Protein AF-A0A8S3BRZ2-F1 (afdb_monomer_lite)

InterPro domains:
  IPR000979 Phosphodiesterase MJ0936/Vps29 [PTHR11124] (1-45)
  IPR029052 Metallo-dependent phosphatase-like [G3DSA:3.60.21.10] (1-45)
  IPR029052 Metallo-dependent phosphatase-like [SSF56300] (1-45)

Secondary structure (DSSP, 8-state):
-TTT-S-------TT---TTS-SEEEEEETTEEEEEE-STT----

Radius of gyration: 12.59 Å; chains: 1; bounding box: 32×18×40 Å

Foldseek 3Di:
DCVVDVDDADADDPPDPDPPHHQKDWDDDPPDIDIDHPCPPPDDD

Structure (mmCIF, N/CA/C/O backbone):
data_AF-A0A8S3BRZ2-F1
#
_entry.id   AF-A0A8S3BRZ2-F1
#
loop_
_atom_site.group_PDB
_atom_site.id
_atom_site.type_symbol
_atom_site.label_atom_id
_atom_site.label_alt_id
_atom_site.label_comp_id
_atom_site.label_asym_id
_atom_site.label_entity_id
_atom_site.label_seq_id
_atom_site.pdbx_PDB_ins_code
_atom_site.Cartn_x
_atom_site.Cartn_y
_atom_site.Cartn_z
_atom_site.occupancy
_atom_site.B_iso_or_equiv
_atom_site.auth_seq_id
_atom_site.auth_comp_id
_atom_site.auth_asym_id
_atom_site.auth_atom_id
_atom_site.pdbx_PDB_model_num
ATOM 1 N N . LEU A 1 1 ? 7.587 4.949 13.307 1.00 71.12 1 LEU A N 1
ATOM 2 C CA . LEU A 1 1 ? 6.226 4.945 12.712 1.00 71.12 1 LEU A CA 1
ATOM 3 C C . LEU A 1 1 ? 5.183 4.251 13.580 1.00 71.12 1 LEU A C 1
ATOM 5 O O . LEU A 1 1 ? 4.169 4.870 13.853 1.00 71.12 1 LEU A O 1
ATOM 9 N N . LYS A 1 2 ? 5.430 3.028 14.079 1.00 79.81 2 LYS A N 1
ATOM 10 C CA . LYS A 1 2 ? 4.514 2.353 15.031 1.00 79.81 2 LYS A CA 1
ATOM 11 C C . LYS A 1 2 ? 4.269 3.129 16.340 1.00 79.81 2 LYS A C 1
ATOM 13 O O . LYS A 1 2 ? 3.362 2.809 17.088 1.00 79.81 2 LYS A O 1
ATOM 18 N N . THR A 1 3 ? 5.090 4.142 16.610 1.00 93.00 3 THR A N 1
ATOM 19 C CA . THR A 1 3 ? 4.937 5.089 17.720 1.00 93.00 3 THR A CA 1
ATOM 20 C C . THR A 1 3 ? 3.926 6.207 17.444 1.00 93.00 3 THR A C 1
ATOM 22 O O . THR A 1 3 ? 3.522 6.880 18.382 1.00 93.00 3 THR A O 1
ATOM 25 N N . LEU A 1 4 ? 3.539 6.432 16.182 1.00 94.31 4 LEU A N 1
ATOM 26 C CA . LEU A 1 4 ? 2.635 7.515 15.772 1.00 94.31 4 LEU A CA 1
ATOM 27 C C . LEU A 1 4 ? 1.176 7.050 15.675 1.00 94.31 4 LEU A C 1
ATOM 29 O O . LEU A 1 4 ? 0.262 7.821 15.940 1.00 94.31 4 LEU A O 1
ATOM 33 N N . THR A 1 5 ? 0.957 5.794 15.289 1.00 94.62 5 THR A N 1
ATOM 34 C CA . THR A 1 5 ? -0.370 5.181 15.185 1.00 94.62 5 THR A CA 1
ATOM 35 C C . THR A 1 5 ? -0.274 3.676 15.406 1.00 94.62 5 THR A C 1
ATOM 37 O O . THR A 1 5 ? 0.762 3.064 15.128 1.00 94.62 5 THR A O 1
ATOM 40 N N . ALA A 1 6 ? -1.364 3.088 15.899 1.00 93.00 6 ALA A N 1
ATOM 41 C CA . ALA A 1 6 ? -1.479 1.650 16.107 1.00 93.00 6 ALA A CA 1
ATOM 42 C C . ALA A 1 6 ? -1.609 0.878 14.785 1.00 93.00 6 ALA A C 1
ATOM 44 O O . ALA A 1 6 ? -1.139 -0.255 14.700 1.00 93.00 6 ALA A O 1
ATOM 45 N N . ASP A 1 7 ? -2.210 1.489 13.757 1.00 94.44 7 ASP A N 1
ATOM 46 C CA . ASP A 1 7 ? -2.453 0.829 12.475 1.00 94.44 7 ASP A CA 1
ATOM 47 C C . ASP A 1 7 ? -1.522 1.363 11.381 1.00 94.44 7 ASP A C 1
ATOM 49 O O . ASP A 1 7 ? -1.640 2.503 10.928 1.00 94.44 7 ASP A O 1
ATOM 53 N N . VAL A 1 8 ? -0.553 0.533 10.988 1.00 95.75 8 VAL A N 1
ATOM 54 C CA . VAL A 1 8 ? 0.439 0.833 9.949 1.00 95.75 8 VAL A CA 1
ATOM 55 C C . VAL A 1 8 ? 0.407 -0.286 8.915 1.00 95.75 8 VAL A C 1
ATOM 57 O O . VAL A 1 8 ? 0.581 -1.464 9.236 1.00 95.75 8 VAL A O 1
ATOM 60 N N . HIS A 1 9 ? 0.217 0.081 7.653 1.00 95.88 9 HIS A N 1
ATOM 61 C CA . HIS A 1 9 ? 0.240 -0.844 6.527 1.00 95.88 9 HIS A CA 1
ATOM 62 C C . HIS A 1 9 ? 1.480 -0.582 5.671 1.00 95.88 9 HIS A C 1
ATOM 64 O O . HIS A 1 9 ? 1.736 0.554 5.287 1.00 95.88 9 HIS A O 1
ATOM 70 N N . ILE A 1 10 ? 2.250 -1.636 5.399 1.00 96.19 10 ILE A N 1
ATOM 71 C CA . ILE A 1 10 ? 3.516 -1.580 4.660 1.00 96.19 10 ILE A CA 1
ATOM 72 C C . ILE A 1 10 ? 3.433 -2.605 3.531 1.00 96.19 10 ILE A C 1
ATOM 74 O O . ILE A 1 10 ? 2.896 -3.698 3.735 1.00 96.19 10 ILE A O 1
ATOM 78 N N . VAL A 1 11 ? 3.955 -2.238 2.366 1.00 97.31 11 VAL A N 1
ATOM 79 C CA . VAL A 1 11 ? 4.221 -3.136 1.239 1.00 97.31 11 VAL A CA 1
ATOM 80 C C . VAL A 1 11 ? 5.706 -3.112 0.926 1.00 97.31 11 VAL A C 1
ATOM 82 O O . VAL A 1 11 ? 6.380 -2.135 1.247 1.00 97.31 11 VAL A O 1
ATOM 85 N N . ARG A 1 12 ? 6.205 -4.190 0.333 1.00 97.38 12 ARG A N 1
ATOM 86 C CA . ARG A 1 12 ? 7.630 -4.383 0.090 1.00 97.38 12 ARG A CA 1
ATOM 87 C C . ARG A 1 12 ? 8.125 -3.591 -1.123 1.00 97.38 12 ARG A C 1
ATOM 89 O O . ARG A 1 12 ? 7.558 -3.701 -2.211 1.00 97.38 12 ARG A O 1
ATOM 96 N N . GLY A 1 13 ? 9.200 -2.832 -0.938 1.00 96.56 13 GLY A N 1
ATOM 97 C CA . GLY A 1 13 ? 10.021 -2.270 -2.007 1.00 96.56 13 GLY A CA 1
ATOM 98 C C . GLY A 1 13 ? 11.228 -3.138 -2.366 1.00 96.56 13 GLY A C 1
ATOM 99 O O . GLY A 1 13 ? 11.610 -4.038 -1.621 1.00 96.56 13 GLY A O 1
ATOM 100 N N . ASP A 1 14 ? 11.863 -2.835 -3.500 1.00 94.69 14 ASP A N 1
ATOM 101 C CA . ASP A 1 14 ? 13.029 -3.581 -4.015 1.00 94.69 14 ASP A CA 1
ATOM 102 C C . ASP A 1 14 ? 14.224 -3.580 -3.061 1.00 94.69 14 ASP A C 1
ATOM 104 O O . ASP A 1 14 ? 15.019 -4.517 -3.034 1.00 94.69 14 ASP A O 1
ATOM 108 N N . PHE A 1 15 ? 14.335 -2.515 -2.272 1.00 95.50 15 PHE A N 1
ATOM 109 C CA . PHE A 1 15 ? 15.431 -2.292 -1.338 1.00 95.50 15 PHE A CA 1
ATOM 110 C C . PHE A 1 15 ? 15.038 -2.588 0.116 1.00 95.50 15 PHE A C 1
ATOM 112 O O . PHE A 1 15 ? 15.803 -2.277 1.025 1.00 95.50 15 PHE A O 1
ATOM 119 N N . ASP A 1 16 ? 13.856 -3.167 0.360 1.00 95.94 16 ASP A N 1
ATOM 120 C CA . ASP A 1 16 ? 13.471 -3.604 1.701 1.00 95.94 16 ASP A CA 1
ATOM 121 C C . ASP A 1 16 ? 14.057 -4.988 2.015 1.00 95.94 16 ASP A C 1
ATOM 123 O O . ASP A 1 16 ? 13.720 -5.998 1.383 1.00 95.94 16 ASP A O 1
ATOM 127 N N . ASP A 1 17 ? 14.867 -5.043 3.074 1.00 92.81 17 ASP A N 1
ATOM 128 C CA . ASP A 1 17 ? 15.523 -6.266 3.554 1.00 92.81 17 ASP A CA 1
ATOM 129 C C . ASP A 1 17 ? 14.559 -7.267 4.206 1.00 92.81 17 ASP A C 1
ATOM 131 O O . ASP A 1 17 ? 14.902 -8.433 4.390 1.00 92.81 17 ASP A O 1
ATOM 135 N N . ASN A 1 18 ? 13.355 -6.833 4.593 1.00 93.06 18 ASN A N 1
ATOM 136 C CA . ASN A 1 18 ? 12.383 -7.700 5.251 1.00 93.06 18 ASN A CA 1
ATOM 137 C C . ASN A 1 18 ? 11.512 -8.436 4.217 1.00 93.06 18 ASN A C 1
ATOM 139 O O . ASN A 1 18 ? 10.583 -7.834 3.669 1.00 93.06 18 ASN A O 1
ATOM 143 N N . PRO A 1 19 ? 11.713 -9.750 4.006 1.00 88.88 19 PRO A N 1
ATOM 144 C CA . PRO A 1 19 ? 10.943 -10.508 3.025 1.00 88.88 19 PRO A CA 1
ATOM 145 C C . PRO A 1 19 ? 9.493 -10.761 3.459 1.00 88.88 19 PRO A C 1
ATOM 147 O O . PRO A 1 19 ? 8.696 -11.227 2.654 1.00 88.88 19 PRO A O 1
ATOM 150 N N . ASN A 1 20 ? 9.1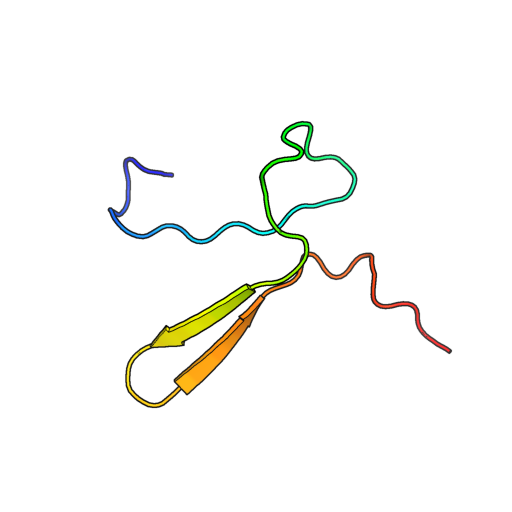36 -10.480 4.719 1.00 94.88 20 ASN A N 1
ATOM 151 C CA . ASN A 1 20 ? 7.793 -10.735 5.245 1.00 94.88 20 ASN A CA 1
ATOM 152 C C . ASN A 1 20 ? 6.781 -9.635 4.894 1.00 94.88 20 ASN A C 1
ATOM 154 O O . ASN A 1 20 ? 5.594 -9.775 5.195 1.00 94.88 20 ASN A O 1
ATOM 158 N N . PHE A 1 21 ? 7.224 -8.517 4.316 1.00 96.00 21 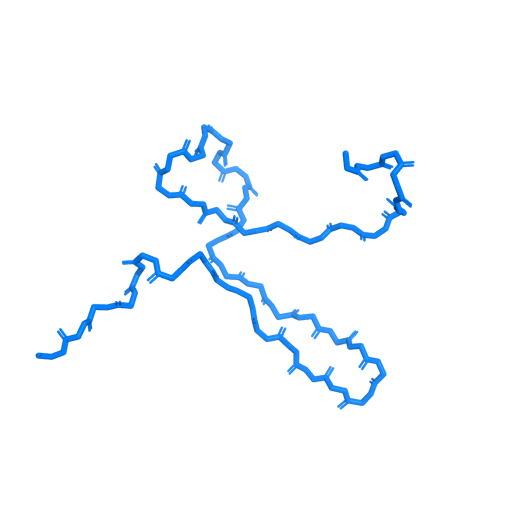PHE A N 1
ATOM 159 C CA . PHE A 1 21 ? 6.299 -7.525 3.782 1.00 96.00 21 PHE A CA 1
ATOM 160 C C . PHE A 1 21 ? 5.676 -8.050 2.487 1.00 96.00 21 PHE A C 1
ATOM 162 O O . PHE A 1 21 ? 6.365 -8.598 1.634 1.00 96.00 21 PHE A O 1
ATOM 169 N N . ALA A 1 22 ? 4.360 -7.895 2.352 1.00 96.19 22 ALA A N 1
ATOM 170 C CA . ALA A 1 22 ? 3.650 -8.295 1.142 1.00 96.19 22 ALA A CA 1
ATOM 171 C C . ALA A 1 22 ? 3.938 -7.311 -0.003 1.00 96.19 22 ALA A C 1
ATOM 173 O O . ALA A 1 22 ? 4.033 -6.108 0.235 1.00 96.19 22 ALA A O 1
ATOM 174 N N . ASP A 1 23 ? 3.999 -7.786 -1.247 1.00 95.81 23 ASP A N 1
ATOM 175 C CA . ASP A 1 23 ? 4.231 -6.919 -2.418 1.00 95.81 23 ASP A CA 1
ATOM 176 C C . ASP A 1 23 ? 3.038 -5.997 -2.719 1.00 95.81 23 ASP A C 1
ATOM 178 O O . ASP A 1 23 ? 3.189 -4.877 -3.208 1.00 95.81 23 ASP A O 1
ATOM 182 N N . GLN A 1 24 ? 1.833 -6.463 -2.388 1.00 97.06 24 GLN A N 1
ATOM 183 C CA . GLN A 1 24 ? 0.589 -5.718 -2.537 1.00 97.06 24 GLN A CA 1
ATOM 184 C C . GLN A 1 24 ? -0.343 -5.970 -1.354 1.00 97.06 24 GLN A C 1
ATOM 186 O O . GLN A 1 24 ? -0.359 -7.055 -0.766 1.00 97.06 24 GLN A O 1
ATOM 191 N N . LYS A 1 25 ? -1.160 -4.973 -1.015 1.00 97.56 25 LYS A N 1
ATOM 192 C CA . LYS A 1 25 ? -2.167 -5.078 0.043 1.00 97.56 25 LYS A CA 1
ATOM 193 C C . LYS A 1 25 ? -3.408 -4.277 -0.322 1.00 97.56 25 LYS A C 1
ATOM 195 O O . LYS A 1 25 ? -3.299 -3.161 -0.813 1.00 97.56 25 LYS A O 1
ATOM 200 N N . VAL A 1 26 ? -4.587 -4.823 -0.036 1.00 97.94 26 VAL A N 1
ATOM 201 C CA . VAL A 1 26 ? -5.849 -4.078 -0.112 1.00 97.94 26 VAL A CA 1
ATOM 202 C C . VAL A 1 26 ? -6.383 -3.888 1.298 1.00 97.94 26 VAL A C 1
ATOM 204 O O . VAL A 1 26 ? -6.512 -4.855 2.049 1.00 97.94 26 VAL A O 1
ATOM 207 N N . VAL A 1 27 ? -6.694 -2.648 1.658 1.00 97.81 27 VAL A N 1
ATOM 208 C CA . VAL A 1 27 ? -7.258 -2.283 2.962 1.00 97.81 27 VAL A CA 1
ATOM 209 C C . VAL A 1 27 ? -8.590 -1.579 2.772 1.00 97.81 27 VAL A C 1
ATOM 211 O O . VAL A 1 27 ? -8.810 -0.911 1.764 1.00 97.81 27 VAL A O 1
ATOM 214 N N . THR A 1 28 ? -9.507 -1.766 3.716 1.00 98.19 28 THR A N 1
ATOM 215 C CA . THR A 1 28 ? -10.825 -1.125 3.670 1.00 98.19 28 THR A CA 1
ATOM 216 C C . THR A 1 28 ? -10.884 -0.056 4.747 1.00 98.19 28 THR A C 1
ATOM 218 O O . THR A 1 28 ? -10.664 -0.359 5.917 1.00 98.19 28 THR A O 1
ATOM 221 N N . VAL A 1 29 ? -11.181 1.181 4.352 1.00 97.12 29 VAL A N 1
ATOM 222 C CA . VAL A 1 29 ? -11.336 2.322 5.260 1.00 97.12 29 VAL A CA 1
ATOM 223 C C . VAL A 1 29 ? -12.703 2.945 5.002 1.00 97.12 29 VAL A C 1
ATOM 225 O O . VAL A 1 29 ? -12.944 3.552 3.957 1.00 97.12 29 VAL A O 1
ATOM 228 N N . GLY A 1 30 ? -13.630 2.749 5.942 1.00 96.69 30 GLY A N 1
ATOM 229 C CA . GLY A 1 30 ? -15.035 3.104 5.744 1.00 96.69 30 GLY A CA 1
ATOM 230 C C . GLY A 1 30 ? -15.629 2.351 4.550 1.00 96.69 30 GLY A C 1
ATOM 231 O O . GLY A 1 30 ? -15.635 1.124 4.528 1.00 96.69 30 GLY A O 1
ATOM 232 N N . GLN A 1 31 ? -16.111 3.089 3.548 1.00 97.62 31 GLN A N 1
ATOM 233 C CA . GLN A 1 31 ? -16.680 2.519 2.319 1.00 97.62 31 GLN A CA 1
ATOM 234 C C . GLN A 1 31 ? -15.661 2.366 1.179 1.00 97.62 31 GLN A C 1
ATOM 236 O O . GLN A 1 31 ? -16.006 1.870 0.107 1.00 97.62 31 GLN A O 1
ATOM 241 N N . PHE A 1 32 ? -14.411 2.782 1.388 1.00 97.88 32 PHE A N 1
ATOM 242 C CA . PHE A 1 32 ? -13.379 2.739 0.359 1.00 97.88 32 PHE A CA 1
ATOM 243 C C . PHE A 1 32 ? -12.510 1.495 0.494 1.00 97.88 32 PHE A C 1
ATOM 245 O O . PHE A 1 32 ? -12.086 1.128 1.590 1.00 97.88 32 PHE A O 1
ATOM 252 N N . ARG A 1 33 ? -12.190 0.884 -0.649 1.00 98.31 33 ARG A N 1
ATOM 253 C CA . ARG A 1 33 ? -11.156 -0.148 -0.770 1.00 98.31 33 ARG A CA 1
ATOM 254 C C . ARG A 1 33 ? -9.928 0.483 -1.407 1.00 98.31 33 ARG A C 1
ATOM 256 O O . ARG A 1 33 ? -10.020 1.031 -2.501 1.00 98.31 33 ARG A O 1
ATOM 263 N N . ILE A 1 34 ? -8.798 0.405 -0.720 1.00 98.44 34 ILE A N 1
ATOM 264 C CA . ILE A 1 34 ? -7.555 1.072 -1.099 1.00 98.44 34 ILE A CA 1
ATOM 265 C C . ILE A 1 34 ? -6.510 -0.001 -1.380 1.00 98.44 34 ILE A C 1
ATOM 267 O O . ILE A 1 34 ? -6.181 -0.792 -0.496 1.00 98.44 34 ILE A O 1
ATOM 271 N N . GLY A 1 35 ? -6.015 -0.038 -2.616 1.00 98.06 35 GLY A N 1
ATOM 272 C CA . GLY A 1 35 ? -4.871 -0.860 -3.002 1.00 98.06 35 GLY A CA 1
ATOM 273 C C . GLY A 1 35 ? -3.560 -0.127 -2.733 1.00 98.06 35 GLY A C 1
ATOM 274 O O . GLY A 1 35 ? -3.449 1.067 -3.000 1.00 98.06 35 GLY A O 1
ATOM 275 N N . LEU A 1 36 ? -2.575 -0.849 -2.212 1.00 98.06 36 LEU A N 1
ATOM 276 C CA . LEU A 1 36 ? -1.227 -0.373 -1.939 1.00 98.06 36 LEU A CA 1
ATOM 277 C C . LEU A 1 36 ? -0.229 -1.318 -2.617 1.00 98.06 36 LEU A C 1
ATOM 279 O O . LEU A 1 36 ? -0.344 -2.536 -2.482 1.00 98.06 36 LEU A O 1
ATOM 283 N N . CYS A 1 37 ? 0.742 -0.749 -3.322 1.00 97.62 37 CYS A N 1
ATOM 284 C CA . CYS A 1 37 ? 1.917 -1.430 -3.86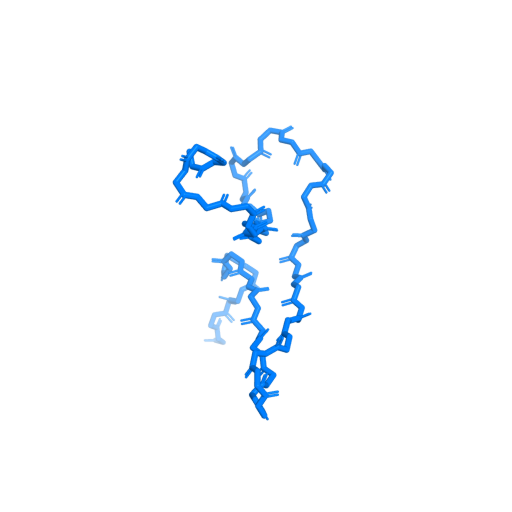4 1.00 97.62 37 CYS A CA 1
ATOM 285 C C . CYS A 1 37 ? 3.096 -0.447 -3.849 1.00 97.6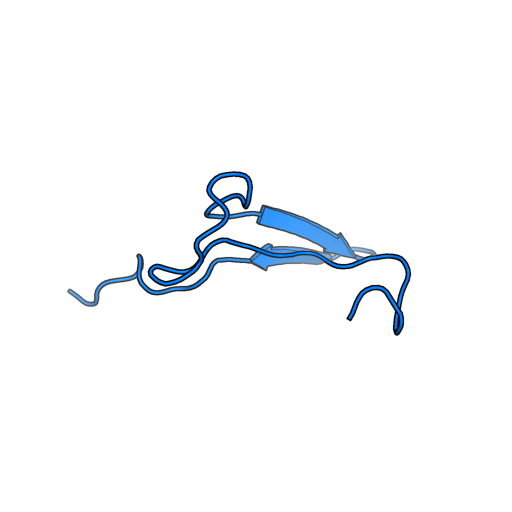2 37 CYS A C 1
ATOM 287 O O . CYS A 1 37 ? 2.881 0.761 -3.728 1.00 97.62 37 CYS A O 1
ATOM 289 N N . HIS A 1 38 ? 4.329 -0.947 -3.943 1.00 97.56 38 HIS A N 1
ATOM 290 C CA . HIS A 1 38 ? 5.502 -0.071 -4.035 1.00 97.56 38 HIS A CA 1
ATOM 291 C C . HIS A 1 38 ? 5.571 0.650 -5.390 1.00 97.56 38 HIS A C 1
ATOM 293 O O . HIS A 1 38 ? 5.968 1.809 -5.459 1.00 97.56 38 HIS A O 1
ATOM 299 N N . GLY A 1 39 ? 5.157 -0.024 -6.466 1.00 96.56 39 GLY A N 1
ATOM 300 C CA . GLY A 1 39 ? 5.010 0.562 -7.798 1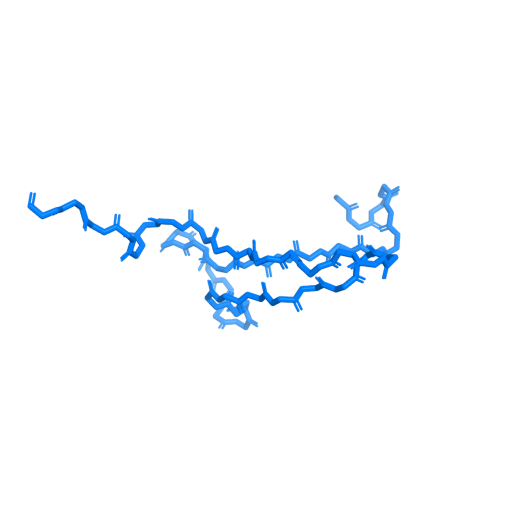.00 96.56 39 GLY A CA 1
ATOM 301 C C . GLY A 1 39 ? 6.170 0.279 -8.748 1.00 96.56 39 GLY A C 1
ATOM 302 O O . GLY A 1 39 ? 6.001 0.460 -9.948 1.00 96.56 39 GLY A O 1
ATOM 303 N N . HIS A 1 40 ? 7.301 -0.250 -8.261 1.00 95.25 40 HIS A N 1
ATOM 304 C CA . HIS A 1 40 ? 8.414 -0.672 -9.129 1.00 95.25 40 HIS A CA 1
ATOM 305 C C . HIS A 1 40 ? 7.990 -1.796 -10.094 1.00 95.25 40 HIS A C 1
ATOM 307 O O . HIS A 1 40 ? 8.554 -1.951 -11.171 1.00 95.25 40 HIS A O 1
ATOM 313 N N . GLN A 1 41 ? 6.959 -2.559 -9.717 1.00 94.31 41 GLN A N 1
ATOM 314 C CA . GLN A 1 41 ? 6.375 -3.629 -10.518 1.00 94.31 41 GLN A CA 1
ATOM 315 C C . GLN A 1 41 ? 5.597 -3.109 -11.740 1.00 94.31 41 GLN A C 1
ATOM 317 O O . GLN A 1 41 ? 5.282 -3.885 -12.640 1.00 94.31 41 GLN A O 1
ATOM 322 N N . ILE A 1 42 ? 5.239 -1.820 -11.769 1.00 94.75 42 ILE A N 1
ATOM 323 C CA . ILE A 1 42 ? 4.426 -1.222 -12.831 1.00 94.75 42 ILE A CA 1
ATOM 324 C C . ILE A 1 42 ? 5.360 -0.621 -13.883 1.00 94.75 42 ILE A C 1
ATOM 326 O O . ILE A 1 42 ? 5.871 0.485 -13.721 1.00 94.75 42 ILE A O 1
ATOM 330 N N . VAL A 1 43 ? 5.567 -1.357 -14.975 1.00 93.81 43 VAL A N 1
ATOM 331 C CA . VAL A 1 43 ? 6.430 -0.940 -16.089 1.00 93.81 43 VAL A CA 1
ATOM 332 C C . VAL A 1 43 ? 5.569 -0.370 -17.228 1.00 93.81 43 VAL A C 1
ATOM 334 O O . VAL A 1 43 ? 4.601 -1.025 -17.624 1.00 93.81 43 VAL A O 1
ATOM 337 N N . PRO A 1 44 ? 5.875 0.834 -17.752 1.00 91.69 44 PRO A N 1
ATOM 338 C CA . PRO A 1 44 ? 5.201 1.383 -18.930 1.00 91.69 44 PRO A CA 1
ATOM 339 C C . PRO A 1 44 ? 5.395 0.496 -20.167 1.00 91.69 44 PRO A C 1
ATOM 341 O O . PRO A 1 44 ? 6.418 -0.178 -20.285 1.00 91.69 44 PRO A O 1
ATOM 344 N N . TRP A 1 45 ? 4.416 0.511 -21.075 1.00 81.12 45 TRP A N 1
ATOM 345 C CA . TRP A 1 45 ? 4.497 -0.199 -22.357 1.00 81.12 45 TRP A CA 1
AT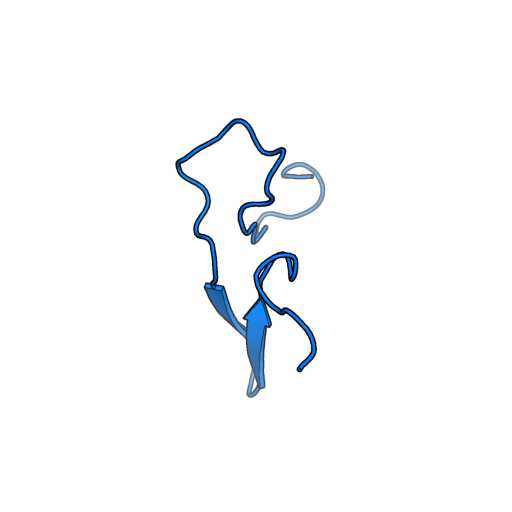OM 346 C C . TRP A 1 45 ? 5.463 0.466 -23.344 1.00 81.12 45 TRP A C 1
ATOM 348 O O . TRP A 1 45 ? 5.644 1.704 -23.267 1.00 81.12 45 TRP A O 1
#

pLDDT: mean 94.59, std 5.15, range [71.12, 98.44]

Sequence (45 aa):
LKTLTADVHIVRGDFDDNPNFADQKVVTVGQFRIGLCHGHQIVPW

Organism: NCBI:txid392030